Protein AF-A0A2W2E635-F1 (afdb_monomer_lite)

Secondary structure (DSSP, 8-state):
--------------EEEEEEEEEESTTSTT-EEEEEEEEE----TT-TTHHHHHHHHHHHHHHHHTT--EEEEEEEEEEE-TTS-EEEEEEEEEEEEESSSB--PPPPP---

Structure (mmCIF, N/CA/C/O backbone):
data_AF-A0A2W2E635-F1
#
_entry.id   AF-A0A2W2E635-F1
#
loop_
_atom_site.group_PDB
_atom_site.id
_atom_site.type_symbol
_atom_site.label_atom_id
_atom_site.label_alt_id
_atom_site.label_comp_id
_atom_site.label_asym_id
_atom_site.label_entity_id
_atom_site.label_seq_id
_atom_site.pdbx_PDB_ins_code
_atom_site.Cartn_x
_atom_site.Cartn_y
_atom_site.Cartn_z
_atom_site.occupancy
_atom_site.B_iso_or_equiv
_atom_site.auth_seq_id
_atom_site.auth_comp_id
_atom_site.auth_asym_id
_atom_site.auth_atom_id
_atom_site.pdbx_PDB_model_num
ATOM 1 N N . MET A 1 1 ? -36.375 13.652 41.349 1.00 37.75 1 MET A N 1
ATOM 2 C CA . MET A 1 1 ? -35.693 12.382 41.019 1.00 37.75 1 MET A CA 1
ATOM 3 C C . MET A 1 1 ? -35.077 12.529 39.633 1.00 37.75 1 MET A C 1
ATOM 5 O O . MET A 1 1 ? -35.735 12.236 38.647 1.00 37.75 1 MET A O 1
ATOM 9 N N . ALA A 1 2 ? -33.872 13.097 39.541 1.00 41.59 2 ALA A N 1
ATOM 10 C CA . ALA A 1 2 ? -33.181 13.279 38.266 1.00 41.59 2 ALA A CA 1
ATOM 11 C C . ALA A 1 2 ? -32.374 12.010 37.962 1.00 41.59 2 ALA A C 1
ATOM 13 O O . ALA A 1 2 ? -31.386 11.724 38.637 1.00 41.59 2 ALA A O 1
ATOM 14 N N . GLY A 1 3 ? -32.832 11.229 36.982 1.00 44.59 3 GLY A N 1
ATOM 15 C CA . GLY A 1 3 ? -32.074 10.114 36.426 1.00 44.59 3 GLY A CA 1
ATOM 16 C C . GLY A 1 3 ? -30.843 10.663 35.720 1.00 44.59 3 GLY A C 1
ATOM 17 O O . GLY A 1 3 ? -30.941 11.225 34.633 1.00 44.59 3 GLY A O 1
ATOM 18 N N . ARG A 1 4 ? -29.686 10.560 36.375 1.00 40.66 4 ARG A N 1
ATOM 19 C CA . ARG A 1 4 ? -28.397 10.984 35.833 1.00 40.66 4 ARG A CA 1
ATOM 20 C C . ARG A 1 4 ? -28.016 10.002 34.725 1.00 40.66 4 ARG A C 1
ATOM 22 O O . ARG A 1 4 ? -27.463 8.940 35.003 1.00 40.66 4 ARG A O 1
ATOM 29 N N . LEU A 1 5 ? -28.363 10.343 33.485 1.00 49.97 5 LEU A N 1
ATOM 30 C CA . LEU A 1 5 ? -27.814 9.712 32.289 1.00 49.97 5 LEU A CA 1
ATOM 31 C C . LEU A 1 5 ? -26.293 9.860 32.378 1.00 49.97 5 LEU A C 1
ATOM 33 O O . LEU A 1 5 ? -25.762 10.965 32.271 1.00 49.97 5 LEU A O 1
ATOM 37 N N . ARG A 1 6 ? -25.596 8.760 32.676 1.00 52.81 6 ARG A N 1
ATOM 38 C CA . ARG A 1 6 ? -24.142 8.706 32.552 1.00 52.81 6 ARG A CA 1
ATOM 39 C C . ARG A 1 6 ? -23.857 8.720 31.057 1.00 52.81 6 ARG A C 1
ATOM 41 O O . ARG A 1 6 ? -23.982 7.691 30.402 1.00 52.81 6 ARG A O 1
ATOM 48 N N . LEU A 1 7 ? -23.561 9.904 30.530 1.00 45.12 7 LEU A N 1
ATOM 49 C CA . LEU A 1 7 ? -22.896 10.050 29.247 1.00 45.12 7 LEU A CA 1
ATOM 50 C C . LEU A 1 7 ? -21.580 9.279 29.395 1.00 45.12 7 LEU A C 1
ATOM 52 O O . LEU A 1 7 ? -20.713 9.679 30.169 1.00 45.12 7 LEU A O 1
ATOM 56 N N . ILE A 1 8 ? -21.492 8.103 28.780 1.00 52.41 8 ILE A N 1
ATOM 57 C CA . ILE A 1 8 ? -20.208 7.434 28.608 1.00 52.41 8 ILE A CA 1
ATOM 58 C C . ILE A 1 8 ? -19.464 8.364 27.659 1.00 52.41 8 ILE A C 1
ATOM 60 O O . ILE A 1 8 ? -19.879 8.496 26.509 1.00 52.41 8 ILE A O 1
ATOM 64 N N . GLU A 1 9 ? -18.464 9.084 28.164 1.00 43.66 9 GLU A N 1
ATOM 65 C CA . GLU A 1 9 ? -17.527 9.811 27.314 1.00 43.66 9 GLU A CA 1
ATOM 66 C C . GLU A 1 9 ? -16.957 8.779 26.342 1.00 43.66 9 GLU A C 1
ATOM 68 O O . GLU A 1 9 ? -16.214 7.876 26.726 1.00 43.66 9 GLU A O 1
ATOM 73 N N . GLN A 1 10 ? -17.431 8.824 25.096 1.00 51.38 10 GLN A N 1
ATOM 74 C CA . GLN A 1 10 ? -16.841 8.052 24.022 1.00 51.38 10 GLN A CA 1
ATOM 75 C C . GLN A 1 10 ? -15.446 8.636 23.856 1.00 51.38 10 GLN A C 1
ATOM 77 O O . GLN A 1 10 ? -15.311 9.765 23.388 1.00 51.38 10 GLN A O 1
ATOM 82 N N . GLU A 1 11 ? -14.428 7.902 24.311 1.00 52.38 11 GLU A N 1
ATOM 83 C CA . GLU A 1 11 ? -13.035 8.206 23.988 1.00 52.38 11 GLU A CA 1
ATOM 84 C C . GLU A 1 11 ? -12.951 8.573 22.502 1.00 52.38 11 GLU A C 1
ATOM 86 O O . GLU A 1 11 ? -13.578 7.866 21.696 1.00 52.38 11 GLU A O 1
ATOM 91 N N . PRO 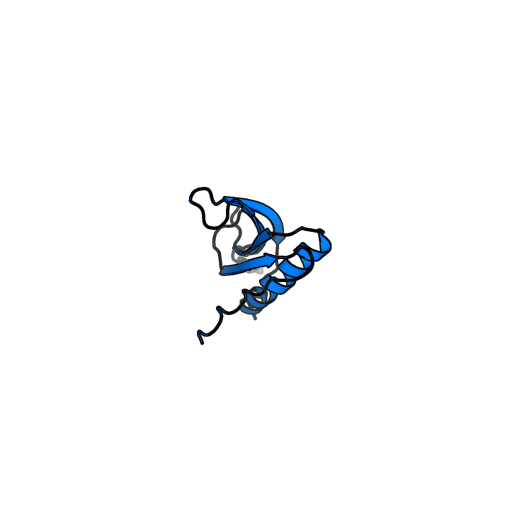A 1 12 ? -12.231 9.652 22.134 1.00 53.47 12 PRO A N 1
ATOM 92 C CA . PRO A 1 12 ? -12.094 10.049 20.744 1.00 53.47 12 PRO A CA 1
ATOM 93 C C . PRO A 1 12 ? -11.673 8.824 19.942 1.00 53.47 12 PRO A C 1
ATOM 95 O O . PRO A 1 12 ? -10.650 8.191 20.210 1.00 53.47 12 PRO A O 1
ATOM 98 N N . GLN A 1 13 ? -12.555 8.419 19.031 1.00 68.19 13 GLN A N 1
ATOM 99 C CA . GLN A 1 13 ? -12.361 7.233 18.223 1.00 68.19 13 GLN A CA 1
ATOM 100 C C . GLN A 1 13 ? -11.192 7.562 17.299 1.00 68.19 13 GLN A C 1
ATOM 102 O O . GLN A 1 13 ? -11.363 8.320 16.345 1.00 68.19 13 GLN A O 1
ATOM 107 N N . VAL A 1 14 ? -9.994 7.075 17.640 1.00 76.44 14 VAL A N 1
ATOM 108 C CA . VAL A 1 14 ? -8.809 7.214 16.789 1.00 76.44 14 VAL A CA 1
ATOM 109 C C . VAL A 1 14 ? -9.223 6.766 15.395 1.00 76.44 14 VAL A C 1
ATOM 111 O O . VAL A 1 14 ? -9.827 5.702 15.234 1.00 76.44 14 VAL A O 1
ATOM 114 N N . ARG A 1 15 ? -9.015 7.637 14.411 1.00 86.69 15 ARG A N 1
ATOM 115 C CA . ARG A 1 15 ? -9.360 7.365 13.020 1.00 86.69 15 ARG A CA 1
ATOM 116 C C . ARG A 1 15 ? -8.212 6.600 12.392 1.00 86.69 15 ARG A C 1
ATOM 118 O O . ARG A 1 15 ? -7.060 6.786 12.763 1.00 86.69 15 ARG A O 1
ATOM 125 N N . HIS A 1 16 ? -8.542 5.727 11.461 1.00 90.25 16 HIS A N 1
ATOM 126 C CA . HIS A 1 16 ? -7.605 4.793 10.864 1.00 90.25 16 HIS A CA 1
ATOM 127 C C . HIS A 1 16 ? -7.801 4.775 9.357 1.00 90.25 16 HIS A C 1
ATOM 129 O O . HIS A 1 16 ? -8.932 4.912 8.876 1.00 90.25 16 HIS A O 1
ATOM 135 N N . ALA A 1 17 ? -6.717 4.595 8.612 1.00 92.94 17 ALA A N 1
ATOM 136 C CA . ALA A 1 17 ? -6.775 4.554 7.163 1.00 92.94 17 ALA A CA 1
ATOM 137 C C . ALA A 1 17 ? -5.731 3.630 6.555 1.00 92.94 17 ALA A C 1
ATOM 139 O O . ALA A 1 17 ? -4.642 3.456 7.096 1.00 92.94 17 ALA A O 1
ATOM 140 N N . PHE A 1 18 ? -6.074 3.094 5.390 1.00 95.19 18 PHE A N 1
ATOM 141 C CA . PHE A 1 18 ? -5.098 2.588 4.444 1.00 95.19 18 PHE A CA 1
ATOM 142 C C . PHE A 1 18 ? -4.792 3.669 3.415 1.00 95.19 18 PHE A C 1
ATOM 144 O O . PHE A 1 18 ? -5.708 4.287 2.872 1.00 95.19 18 PHE A O 1
ATOM 151 N N . SER A 1 19 ? -3.520 3.889 3.132 1.00 95.12 19 SER A N 1
ATOM 152 C CA . SER A 1 19 ? -3.046 4.766 2.071 1.00 95.12 19 SER A CA 1
ATOM 153 C C . SER A 1 19 ? -2.219 3.970 1.071 1.00 95.12 19 SER A C 1
ATOM 155 O O . SER A 1 19 ? -1.605 2.957 1.406 1.00 95.12 19 SER A O 1
ATOM 157 N N . LEU A 1 20 ? -2.255 4.409 -0.183 1.00 96.75 20 LEU A N 1
ATOM 158 C CA . LEU A 1 20 ? -1.468 3.846 -1.267 1.00 96.75 20 LEU A CA 1
ATOM 159 C C . LEU A 1 20 ? -0.775 4.986 -1.998 1.00 96.75 20 LEU A C 1
ATOM 161 O O . LEU A 1 20 ? -1.433 5.924 -2.452 1.00 96.75 20 LEU A O 1
ATOM 165 N N . SER A 1 21 ? 0.533 4.858 -2.157 1.00 96.31 21 SER A N 1
ATOM 166 C CA . SER A 1 21 ? 1.370 5.809 -2.872 1.00 96.31 21 SER A CA 1
ATOM 167 C C . SER A 1 21 ? 2.216 5.090 -3.912 1.00 96.31 21 SER A C 1
ATOM 169 O O . SER A 1 21 ? 2.595 3.931 -3.741 1.00 96.31 21 SER A O 1
ATOM 171 N N . ARG A 1 22 ? 2.552 5.783 -4.995 1.00 96.50 22 ARG A N 1
ATOM 172 C CA . ARG A 1 22 ? 3.621 5.362 -5.896 1.00 96.50 22 ARG A CA 1
ATOM 173 C C . ARG A 1 22 ? 4.951 5.873 -5.355 1.00 96.50 22 ARG A C 1
ATOM 175 O O . ARG A 1 22 ? 5.053 7.047 -5.014 1.00 96.50 22 ARG A O 1
ATOM 182 N N . VAL A 1 23 ? 5.965 5.016 -5.327 1.00 96.06 23 VAL A N 1
ATOM 183 C CA . VAL A 1 23 ? 7.337 5.428 -5.014 1.00 96.06 23 VAL A CA 1
ATOM 184 C C . VAL A 1 23 ? 7.993 5.924 -6.301 1.00 96.06 23 VAL A C 1
ATOM 186 O O . VAL A 1 23 ? 8.022 5.215 -7.314 1.00 96.06 23 VAL A O 1
ATOM 189 N N . VAL A 1 24 ? 8.489 7.155 -6.277 1.00 94.00 24 VAL A N 1
ATOM 190 C CA . VAL A 1 24 ? 9.184 7.807 -7.390 1.00 94.00 24 VAL A CA 1
ATOM 191 C C . VAL A 1 24 ? 10.672 7.870 -7.064 1.00 94.00 24 VAL A C 1
ATOM 193 O O . VAL A 1 24 ? 11.038 8.099 -5.917 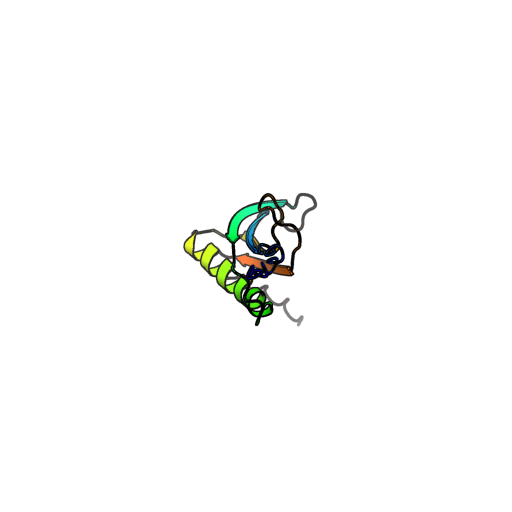1.00 94.00 24 VAL A O 1
ATOM 196 N N . ASP A 1 25 ? 11.515 7.605 -8.067 1.00 90.50 25 ASP A N 1
ATOM 197 C CA . ASP A 1 25 ? 12.979 7.555 -7.934 1.00 90.50 25 ASP A CA 1
ATOM 198 C C . ASP A 1 25 ? 13.464 6.624 -6.803 1.00 90.50 25 ASP A C 1
ATOM 200 O O . ASP A 1 25 ? 14.427 6.907 -6.090 1.00 90.50 25 ASP A O 1
ATOM 204 N N . ALA A 1 26 ? 12.784 5.479 -6.662 1.00 87.31 26 ALA A N 1
ATOM 205 C CA . ALA A 1 26 ? 13.024 4.493 -5.612 1.00 87.31 26 ALA A CA 1
ATOM 206 C C . ALA A 1 26 ? 14.502 4.071 -5.510 1.00 87.31 26 ALA A C 1
ATOM 208 O O . ALA A 1 26 ? 15.128 3.691 -6.505 1.00 87.31 26 ALA A O 1
ATOM 209 N N . GLY A 1 27 ? 15.039 4.076 -4.289 1.00 85.69 27 GLY A N 1
ATOM 210 C 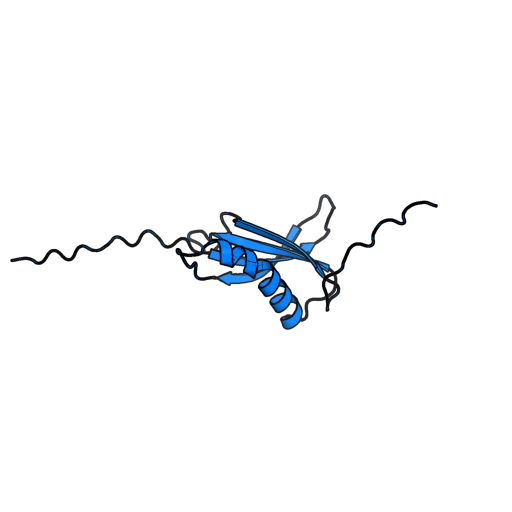CA . GLY A 1 27 ? 16.429 3.713 -4.000 1.00 85.69 27 GLY A CA 1
ATOM 211 C C . GLY A 1 27 ? 17.456 4.811 -4.299 1.00 85.69 27 GLY A C 1
ATOM 212 O O . GLY A 1 27 ? 18.658 4.538 -4.270 1.00 85.69 27 GLY A O 1
ATOM 213 N N . THR A 1 28 ? 17.012 6.036 -4.585 1.00 89.69 28 THR A N 1
ATOM 214 C CA . THR A 1 28 ? 17.882 7.201 -4.809 1.00 89.69 28 THR A CA 1
ATOM 215 C C . THR A 1 28 ? 17.764 8.218 -3.669 1.00 89.69 28 THR A C 1
ATOM 217 O O . THR A 1 28 ? 16.917 8.094 -2.789 1.00 89.69 28 THR A O 1
ATOM 220 N N . CYS A 1 29 ? 18.624 9.243 -3.666 1.00 88.00 29 CYS A N 1
ATOM 221 C CA . CYS A 1 29 ? 18.505 10.357 -2.719 1.00 88.00 29 CYS A CA 1
ATOM 222 C C . CYS A 1 29 ? 17.281 11.246 -2.972 1.00 88.00 29 CYS A C 1
ATOM 224 O O . CYS A 1 29 ? 16.910 12.011 -2.085 1.00 88.00 29 CYS A O 1
ATOM 226 N N . ASP A 1 30 ? 16.680 11.137 -4.155 1.00 91.12 30 ASP A N 1
ATOM 227 C CA . ASP A 1 30 ? 15.534 11.931 -4.579 1.00 91.12 30 ASP A CA 1
ATOM 228 C C . ASP A 1 30 ? 14.221 11.150 -4.410 1.00 91.12 30 ASP A C 1
ATOM 230 O O . ASP A 1 30 ? 13.220 11.513 -5.011 1.00 91.12 30 ASP A O 1
ATOM 234 N N . GLU A 1 31 ? 14.203 10.071 -3.616 1.00 93.56 31 GLU A N 1
ATOM 235 C CA . GLU A 1 31 ? 13.003 9.258 -3.405 1.00 93.56 31 GLU A CA 1
ATOM 236 C C . GLU A 1 31 ? 11.866 10.070 -2.763 1.00 93.56 31 GLU A C 1
ATOM 238 O O . GLU A 1 31 ? 12.032 10.712 -1.722 1.00 93.56 31 GLU A O 1
ATOM 243 N N . TRP A 1 32 ? 10.677 10.004 -3.365 1.00 92.94 32 TRP A N 1
ATOM 244 C CA . TRP A 1 32 ? 9.459 10.600 -2.817 1.00 92.94 32 TRP A CA 1
ATOM 245 C C . TRP A 1 32 ? 8.217 9.770 -3.155 1.00 92.94 32 TRP A C 1
ATOM 247 O O . TRP A 1 32 ? 8.250 8.850 -3.975 1.00 92.94 32 TRP A O 1
ATOM 257 N N . HIS A 1 33 ? 7.109 10.087 -2.485 1.00 93.06 33 HIS A N 1
ATOM 258 C CA . HIS A 1 33 ? 5.861 9.337 -2.574 1.00 93.06 33 HIS A CA 1
ATOM 259 C C . HIS A 1 33 ? 4.760 10.186 -3.212 1.00 93.06 33 HIS A C 1
ATOM 261 O O . HIS A 1 33 ? 4.416 11.249 -2.699 1.00 93.06 33 HIS A O 1
ATOM 267 N N . ASP A 1 34 ? 4.183 9.688 -4.303 1.00 93.94 34 ASP A N 1
ATOM 268 C CA . ASP A 1 34 ? 3.009 10.268 -4.954 1.00 93.94 34 ASP A CA 1
ATOM 269 C C . ASP A 1 34 ? 1.746 9.573 -4.433 1.00 93.94 34 ASP A C 1
ATOM 271 O O 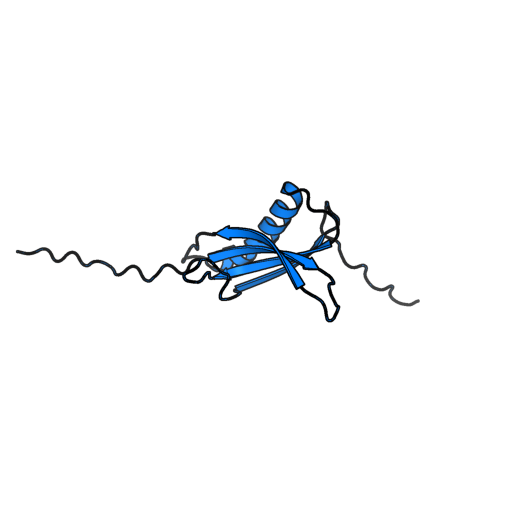. ASP A 1 34 ? 1.520 8.394 -4.721 1.00 93.94 34 ASP A O 1
ATOM 275 N N . LEU A 1 35 ? 0.954 10.265 -3.609 1.00 92.06 35 LEU A N 1
ATOM 276 C CA . LEU A 1 35 ? -0.222 9.692 -2.952 1.00 92.06 35 LEU A CA 1
ATOM 277 C C . LEU A 1 35 ? -1.343 9.439 -3.968 1.00 92.06 35 LEU A C 1
ATOM 279 O O . LEU A 1 35 ? -1.878 10.366 -4.571 1.00 92.06 35 LEU A O 1
ATOM 283 N N . LEU A 1 36 ? -1.749 8.178 -4.109 1.00 91.69 36 LEU A N 1
ATOM 284 C CA . LEU A 1 36 ? -2.754 7.748 -5.085 1.00 91.69 36 LEU A CA 1
ATOM 285 C C . LEU A 1 36 ? -4.155 7.662 -4.484 1.00 91.69 36 LEU A C 1
ATOM 287 O O . LEU A 1 36 ? -5.145 7.897 -5.177 1.00 91.69 36 LEU A O 1
ATOM 291 N N . GLY A 1 37 ? -4.253 7.298 -3.205 1.00 88.00 37 GLY A N 1
ATOM 292 C CA . GLY A 1 37 ? -5.540 7.170 -2.538 1.00 88.00 37 GLY A CA 1
ATOM 293 C C . GLY A 1 37 ? -5.435 6.862 -1.053 1.00 88.00 37 GLY A C 1
ATOM 294 O O . GLY A 1 37 ? -4.449 6.299 -0.580 1.00 88.00 37 GLY A O 1
ATOM 295 N N . VAL A 1 38 ? -6.497 7.221 -0.332 1.00 90.00 38 VAL A N 1
ATOM 296 C CA . VAL A 1 38 ? -6.676 6.953 1.098 1.00 90.00 38 VAL A CA 1
ATOM 297 C C . VAL A 1 38 ? -8.077 6.392 1.320 1.00 90.00 38 VAL A C 1
ATOM 299 O O . VAL A 1 38 ? -9.066 6.954 0.846 1.00 90.00 38 VAL A O 1
ATOM 302 N N . LEU A 1 39 ? -8.172 5.289 2.055 1.00 90.31 39 LEU A N 1
ATOM 303 C CA . LEU A 1 39 ? -9.418 4.668 2.481 1.00 90.31 39 LEU A CA 1
ATOM 304 C C . LEU A 1 39 ? -9.477 4.653 4.006 1.00 90.31 39 LEU A C 1
ATOM 306 O O . LEU A 1 39 ? -8.668 3.994 4.653 1.00 90.31 39 LEU A O 1
ATOM 310 N N . ARG A 1 40 ? -10.476 5.319 4.591 1.00 89.38 40 ARG A N 1
ATOM 311 C CA . ARG A 1 40 ? -10.738 5.197 6.031 1.00 89.38 40 ARG A CA 1
ATOM 312 C C . ARG A 1 40 ? -11.262 3.804 6.350 1.00 89.38 40 ARG A C 1
ATOM 314 O O . ARG A 1 40 ? -12.196 3.334 5.698 1.00 89.38 40 ARG A O 1
ATOM 321 N N . VAL A 1 41 ? -10.700 3.177 7.378 1.00 87.38 41 VAL A N 1
ATOM 322 C CA . VAL A 1 41 ? -11.069 1.824 7.802 1.00 87.38 41 VAL A CA 1
ATOM 323 C C . VAL A 1 41 ? -11.652 1.840 9.216 1.00 87.38 41 VAL A C 1
ATOM 325 O O . VAL A 1 41 ? -11.090 2.471 10.113 1.00 87.38 41 VAL A O 1
ATOM 328 N N . PRO A 1 42 ? -12.795 1.173 9.450 1.00 83.88 42 PRO A N 1
ATOM 329 C CA . PRO A 1 42 ? -13.326 1.020 10.795 1.00 83.88 42 PRO A CA 1
ATOM 330 C C . PRO A 1 42 ? -12.478 0.007 11.572 1.00 83.88 42 PRO A C 1
ATOM 332 O O . PRO A 1 42 ? -12.267 -1.114 11.110 1.00 83.88 42 PRO A O 1
ATOM 335 N N . VAL A 1 43 ? -12.029 0.380 12.772 1.00 81.88 43 VAL A N 1
ATOM 336 C CA . VAL A 1 43 ? -11.291 -0.538 13.650 1.00 81.88 43 VAL A CA 1
ATOM 337 C C . VAL A 1 43 ? -12.244 -1.332 14.519 1.00 81.88 43 VAL A C 1
ATOM 339 O O . VAL A 1 43 ? -12.961 -0.782 15.359 1.00 81.88 43 VAL A O 1
ATOM 342 N N . ASP A 1 44 ? -12.199 -2.650 14.351 1.00 78.81 44 ASP A N 1
ATOM 343 C CA . ASP A 1 44 ? -12.753 -3.567 15.333 1.00 78.81 44 ASP A CA 1
ATOM 344 C C . ASP A 1 44 ? -11.811 -3.640 16.541 1.00 78.81 44 ASP A C 1
ATOM 346 O O . ASP A 1 44 ? -10.721 -4.211 16.479 1.00 78.81 44 ASP A O 1
ATOM 350 N N . ARG A 1 45 ? -12.250 -3.069 17.667 1.00 72.06 45 ARG A N 1
ATOM 351 C CA . ARG A 1 45 ? -11.492 -3.064 18.928 1.00 72.06 45 ARG A CA 1
ATOM 352 C C . ARG A 1 45 ? -11.241 -4.469 19.482 1.00 72.06 45 ARG A C 1
ATOM 354 O O . ARG A 1 45 ? -10.361 -4.627 20.321 1.00 72.06 45 ARG A O 1
ATOM 361 N N . LEU A 1 46 ? -12.008 -5.473 19.052 1.00 75.12 46 LEU A N 1
ATOM 362 C CA . LEU A 1 46 ? -11.844 -6.860 19.490 1.00 75.12 46 LEU A CA 1
ATOM 363 C C . LEU A 1 46 ? -10.771 -7.613 18.695 1.00 75.12 46 LEU A C 1
ATOM 365 O O . LEU A 1 46 ? -10.336 -8.678 19.132 1.00 75.12 46 LEU A O 1
ATOM 369 N N . ALA A 1 47 ? -10.355 -7.090 17.539 1.00 72.44 47 ALA A N 1
ATOM 370 C CA . ALA A 1 47 ? -9.361 -7.721 16.678 1.00 72.44 47 ALA A CA 1
ATOM 371 C C . ALA A 1 47 ? -8.595 -6.678 15.836 1.00 72.44 47 ALA A C 1
ATOM 373 O O . ALA A 1 47 ? -8.668 -6.721 14.604 1.00 72.44 47 ALA A O 1
ATOM 374 N N . PRO A 1 48 ? -7.861 -5.748 16.475 1.00 68.69 48 PRO A N 1
ATOM 375 C CA . PRO A 1 48 ? -7.179 -4.657 15.775 1.00 68.69 48 PRO A CA 1
ATOM 376 C C . PRO A 1 48 ? -6.145 -5.160 14.757 1.00 68.69 48 PRO A C 1
ATOM 378 O O . PRO A 1 48 ? -6.003 -4.571 13.686 1.00 68.69 48 PRO A O 1
ATOM 381 N N . ASP A 1 49 ? -5.501 -6.293 15.042 1.00 76.44 49 ASP A N 1
ATOM 382 C CA . ASP A 1 49 ? -4.448 -6.870 14.199 1.00 76.44 49 ASP A CA 1
ATOM 383 C C . ASP A 1 49 ? -4.972 -7.377 12.849 1.00 76.44 49 ASP A C 1
ATOM 385 O O . ASP A 1 49 ? -4.234 -7.407 11.868 1.00 76.44 49 ASP A O 1
ATOM 389 N N . LYS A 1 50 ? -6.271 -7.705 12.751 1.00 80.94 50 LYS A N 1
ATOM 390 C CA . LYS A 1 50 ? -6.859 -8.180 11.489 1.00 80.94 50 LYS A CA 1
ATOM 391 C C . LYS A 1 50 ? -6.765 -7.145 10.377 1.00 80.94 50 LYS A C 1
ATOM 393 O O . LYS A 1 50 ? -6.768 -7.531 9.215 1.00 80.94 50 LYS A O 1
ATOM 398 N N . LEU A 1 51 ? -6.719 -5.850 10.702 1.00 85.25 51 LEU A N 1
ATOM 399 C CA . LEU A 1 51 ? -6.568 -4.806 9.689 1.00 85.25 51 LEU A CA 1
ATOM 400 C C . LEU A 1 51 ? -5.168 -4.805 9.075 1.00 85.25 51 LEU A C 1
ATOM 402 O O . LEU A 1 51 ? -5.055 -4.573 7.875 1.00 85.25 51 LEU A O 1
ATOM 406 N N . CYS A 1 52 ? -4.132 -5.143 9.844 1.00 89.12 52 CYS A N 1
ATOM 407 C CA . CYS A 1 52 ? -2.782 -5.295 9.306 1.00 89.12 52 CYS A CA 1
ATOM 408 C C . CYS A 1 52 ? -2.761 -6.368 8.204 1.00 89.12 52 CYS A C 1
ATOM 410 O O . CYS A 1 52 ? -2.275 -6.111 7.106 1.00 89.12 52 CYS A O 1
ATOM 412 N N . ASP A 1 53 ? -3.416 -7.511 8.439 1.00 91.25 53 ASP A N 1
ATOM 413 C CA . ASP A 1 53 ? -3.519 -8.602 7.457 1.00 91.25 53 ASP A CA 1
ATOM 414 C C . ASP A 1 53 ? -4.288 -8.210 6.179 1.00 91.25 53 ASP A C 1
ATOM 416 O O . ASP A 1 53 ? -4.161 -8.866 5.142 1.00 91.25 53 ASP A O 1
ATOM 420 N N . GLN A 1 54 ? -5.120 -7.163 6.237 1.00 92.00 54 GLN A N 1
ATOM 421 C CA . GLN A 1 54 ? -5.915 -6.691 5.097 1.00 92.00 54 GLN A CA 1
ATOM 422 C C . GLN A 1 54 ? -5.222 -5.609 4.263 1.00 92.00 54 GLN A C 1
ATOM 424 O O . GLN A 1 54 ? -5.681 -5.349 3.147 1.00 92.00 54 GLN A O 1
ATOM 429 N N . LEU A 1 55 ? -4.121 -5.017 4.743 1.00 94.81 55 LEU A N 1
ATOM 430 C CA . LEU A 1 55 ? -3.427 -3.935 4.040 1.00 94.81 55 LEU A CA 1
ATOM 431 C C . LEU A 1 55 ? -2.986 -4.370 2.637 1.00 94.81 55 LEU A C 1
ATOM 433 O O . LEU A 1 55 ? -3.354 -3.751 1.637 1.00 94.81 55 LEU A O 1
ATOM 437 N N . ARG A 1 56 ? -2.252 -5.483 2.552 1.00 95.38 56 ARG A N 1
ATOM 438 C CA . ARG A 1 56 ? -1.737 -6.000 1.280 1.00 95.38 56 ARG A CA 1
ATOM 439 C C . ARG A 1 56 ? -2.855 -6.429 0.316 1.00 95.38 56 ARG A C 1
ATOM 441 O O . ARG A 1 56 ? -2.827 -5.976 -0.829 1.00 95.38 56 ARG A O 1
ATOM 448 N N . PRO A 1 57 ? -3.859 -7.241 0.714 1.00 95.19 57 PRO A N 1
ATOM 449 C CA . PRO A 1 57 ? -4.999 -7.551 -0.153 1.00 95.19 57 PRO A CA 1
ATOM 450 C C . PRO A 1 57 ? -5.710 -6.310 -0.708 1.00 95.19 57 PRO A C 1
ATOM 452 O O . PRO A 1 57 ? -6.018 -6.263 -1.900 1.00 95.19 57 PRO A O 1
ATOM 455 N N . TRP A 1 58 ? -5.939 -5.296 0.132 1.00 95.19 58 TRP A N 1
ATOM 456 C CA . TRP A 1 58 ? -6.560 -4.043 -0.289 1.00 95.19 58 TRP A CA 1
ATOM 457 C C . TRP A 1 58 ? -5.696 -3.273 -1.296 1.00 95.19 58 TRP A C 1
ATOM 459 O O . TRP A 1 58 ? -6.208 -2.831 -2.328 1.00 95.19 58 TRP A O 1
ATOM 469 N N . ALA A 1 59 ? -4.393 -3.145 -1.037 1.00 96.50 59 ALA A N 1
ATOM 470 C CA . ALA A 1 59 ? -3.472 -2.434 -1.918 1.00 96.50 59 ALA A CA 1
ATOM 471 C C . ALA A 1 59 ? -3.421 -3.079 -3.312 1.00 96.50 59 ALA A C 1
ATOM 473 O O . ALA A 1 59 ? -3.559 -2.390 -4.320 1.00 96.50 59 ALA A O 1
ATOM 474 N N . LEU A 1 60 ? -3.327 -4.412 -3.381 1.00 96.25 60 LEU A N 1
ATOM 475 C CA . LEU A 1 60 ? -3.318 -5.148 -4.650 1.00 96.25 60 LEU A CA 1
ATOM 476 C C . LEU A 1 60 ? -4.636 -5.011 -5.420 1.00 96.25 60 LEU A C 1
ATOM 478 O O . LEU A 1 60 ? -4.620 -4.821 -6.637 1.00 96.25 60 LEU A O 1
ATOM 482 N N . ALA A 1 61 ? -5.775 -5.073 -4.725 1.00 94.94 61 ALA A N 1
ATOM 483 C CA . ALA A 1 61 ? -7.078 -4.855 -5.346 1.00 94.94 61 ALA A CA 1
ATOM 484 C C . ALA A 1 61 ? -7.202 -3.429 -5.907 1.00 94.94 61 ALA A C 1
ATOM 486 O O . ALA A 1 61 ? -7.714 -3.243 -7.009 1.00 94.94 61 ALA A O 1
ATOM 487 N N . THR A 1 62 ? -6.687 -2.436 -5.179 1.00 94.75 62 THR A N 1
ATOM 488 C CA . THR A 1 62 ? -6.682 -1.026 -5.593 1.00 94.75 62 THR A CA 1
ATOM 489 C C . THR A 1 62 ? -5.777 -0.804 -6.805 1.00 94.75 62 THR A C 1
ATOM 491 O O . THR A 1 62 ? -6.197 -0.160 -7.766 1.00 94.75 62 THR A O 1
ATOM 494 N N . LEU A 1 63 ? -4.579 -1.400 -6.813 1.00 95.69 63 LEU A N 1
ATOM 495 C CA . LEU A 1 63 ? -3.656 -1.357 -7.951 1.00 95.69 63 LEU A CA 1
ATOM 496 C C . LEU A 1 63 ? -4.289 -1.942 -9.219 1.00 95.69 63 LEU A C 1
ATOM 498 O O . LEU A 1 63 ? -4.273 -1.309 -10.277 1.00 95.69 63 LEU A O 1
ATOM 502 N N . ALA A 1 64 ? -4.891 -3.126 -9.097 1.00 94.69 64 ALA A N 1
ATOM 503 C CA . ALA A 1 64 ? -5.542 -3.806 -10.209 1.00 94.69 64 ALA A CA 1
ATOM 504 C C . ALA A 1 64 ? -6.779 -3.044 -10.718 1.00 94.69 64 ALA A C 1
ATOM 506 O O . ALA A 1 64 ? -6.933 -2.863 -11.924 1.00 94.69 64 ALA A O 1
ATOM 507 N N . ALA A 1 65 ? -7.649 -2.575 -9.818 1.00 93.19 65 ALA A N 1
ATOM 508 C CA . ALA A 1 65 ? -8.878 -1.871 -10.186 1.00 93.19 65 ALA A CA 1
ATOM 509 C C . ALA A 1 65 ? -8.616 -0.471 -10.762 1.00 93.19 65 ALA A C 1
ATOM 511 O O . ALA A 1 65 ? -9.326 -0.043 -11.670 1.00 93.19 65 ALA A O 1
ATOM 512 N N . GLY A 1 66 ? -7.597 0.231 -10.259 1.00 90.12 66 GLY A N 1
ATOM 513 C CA . GLY A 1 66 ? -7.194 1.546 -10.758 1.00 90.12 66 GLY A CA 1
ATOM 514 C C . GLY A 1 66 ? -6.397 1.504 -12.064 1.00 90.12 66 GLY A C 1
ATOM 515 O O . GLY A 1 66 ? -6.137 2.555 -12.644 1.00 90.12 66 GLY A O 1
ATOM 516 N N . GLY A 1 67 ? -6.016 0.314 -12.546 1.00 91.25 67 GLY A N 1
ATOM 517 C CA . GLY A 1 67 ? -5.240 0.161 -13.779 1.00 91.25 67 GLY A CA 1
ATOM 518 C C . GLY A 1 67 ? -3.823 0.732 -13.674 1.00 91.25 67 GLY A C 1
ATOM 519 O O . GLY A 1 67 ? -3.270 1.199 -14.671 1.00 91.25 67 GLY A O 1
ATOM 520 N N . TYR A 1 68 ? -3.243 0.729 -12.472 1.00 92.62 68 TYR A N 1
ATOM 521 C CA . TYR A 1 68 ? -1.911 1.273 -12.234 1.00 92.62 68 TYR A CA 1
ATOM 522 C C . TYR A 1 68 ? -0.839 0.384 -12.876 1.00 92.62 68 TYR A C 1
ATOM 524 O O . TYR A 1 68 ? -0.856 -0.840 -12.736 1.00 92.62 68 TYR A O 1
ATOM 532 N N . GLY A 1 69 ? 0.087 1.013 -13.605 1.00 93.38 69 GLY A N 1
ATOM 533 C CA . GLY A 1 69 ? 1.118 0.332 -14.390 1.00 93.38 69 GLY A CA 1
ATOM 534 C C . GLY A 1 69 ? 2.337 -0.118 -13.580 1.00 93.38 69 GLY A C 1
ATOM 535 O O . GLY A 1 69 ? 2.356 -0.050 -12.352 1.00 93.38 69 GLY A O 1
ATOM 536 N N . PHE A 1 70 ? 3.377 -0.557 -14.290 1.00 95.38 70 PHE A N 1
ATOM 537 C CA . PHE A 1 70 ? 4.645 -0.992 -13.700 1.00 95.38 70 PHE A CA 1
ATOM 538 C C . PHE A 1 70 ? 5.249 0.060 -12.752 1.00 95.38 70 PHE A C 1
ATOM 540 O O . PHE A 1 70 ? 5.339 1.240 -13.106 1.00 95.38 70 PHE A O 1
ATOM 547 N N . GLY A 1 71 ? 5.715 -0.370 -11.580 1.00 94.62 71 GLY A N 1
ATOM 548 C CA . GLY A 1 71 ? 6.413 0.490 -10.625 1.00 94.62 71 GLY A CA 1
ATOM 549 C C . GLY A 1 71 ? 6.490 -0.102 -9.221 1.00 94.62 71 GLY A C 1
ATOM 550 O O . GLY A 1 71 ? 5.949 -1.177 -8.965 1.00 94.62 71 GLY A O 1
ATOM 551 N N . ARG A 1 72 ? 7.145 0.629 -8.315 1.00 96.31 72 ARG A N 1
ATOM 552 C CA . ARG A 1 72 ? 7.123 0.351 -6.878 1.00 96.31 72 ARG A CA 1
ATOM 553 C C . ARG A 1 72 ? 6.041 1.195 -6.216 1.00 96.31 72 ARG A C 1
ATOM 555 O O . ARG A 1 72 ? 5.902 2.385 -6.506 1.00 96.31 72 ARG A O 1
ATOM 562 N N . TYR A 1 73 ? 5.274 0.562 -5.347 1.00 97.00 73 TYR A N 1
ATOM 563 C CA . TYR A 1 73 ? 4.183 1.174 -4.609 1.00 97.00 73 TYR A CA 1
ATOM 564 C C . TYR A 1 73 ? 4.372 0.906 -3.126 1.00 97.00 73 TYR A C 1
ATOM 566 O O . TYR A 1 73 ? 4.855 -0.155 -2.741 1.00 97.00 73 TYR A O 1
ATOM 574 N N . TYR A 1 74 ? 3.963 1.870 -2.319 1.00 96.75 74 TYR A N 1
ATOM 575 C CA . TYR A 1 74 ? 4.009 1.803 -0.872 1.00 96.75 74 TYR A CA 1
ATOM 576 C C . TYR A 1 74 ? 2.580 1.869 -0.346 1.00 96.75 74 TYR A C 1
ATOM 578 O O . TYR A 1 74 ? 1.841 2.806 -0.663 1.00 96.75 74 TYR A O 1
ATOM 586 N N . ALA A 1 75 ? 2.178 0.860 0.418 1.00 97.00 75 ALA A N 1
ATOM 587 C CA . ALA A 1 75 ? 0.902 0.840 1.113 1.00 97.00 75 ALA A CA 1
ATOM 588 C C . ALA A 1 75 ? 1.144 0.985 2.612 1.00 97.00 75 ALA A C 1
ATOM 590 O O . ALA A 1 75 ? 2.033 0.341 3.160 1.00 97.00 75 ALA A O 1
ATOM 591 N N . CYS A 1 76 ? 0.339 1.800 3.284 1.00 95.88 76 CYS A N 1
ATOM 592 C CA . CYS A 1 76 ? 0.482 2.035 4.714 1.00 95.88 76 CYS A CA 1
ATOM 593 C C . CYS A 1 76 ? -0.870 1.975 5.410 1.00 95.88 76 CYS A C 1
ATOM 595 O O . CYS A 1 76 ? -1.864 2.517 4.934 1.00 95.88 76 CYS A O 1
ATOM 597 N N . TYR A 1 77 ? -0.898 1.303 6.552 1.00 94.75 77 TYR A N 1
ATOM 598 C CA . TYR A 1 77 ? -1.964 1.382 7.528 1.00 94.75 77 TYR A CA 1
ATOM 599 C C . TYR A 1 77 ? -1.530 2.335 8.635 1.00 94.75 77 TYR A C 1
ATOM 601 O O . TYR A 1 77 ? -0.566 2.054 9.345 1.00 94.75 77 TYR A O 1
ATOM 609 N N . SER A 1 78 ? -2.251 3.440 8.811 1.00 92.44 78 SER A N 1
ATOM 610 C CA . SER A 1 78 ? -1.929 4.452 9.814 1.00 92.44 78 SER A CA 1
ATOM 611 C C . SER A 1 78 ? -3.144 4.874 10.634 1.00 92.44 78 SER A C 1
ATOM 613 O O . SER A 1 78 ? -4.301 4.657 10.252 1.00 92.44 78 SER A O 1
ATOM 615 N N . THR A 1 79 ? -2.885 5.524 11.766 1.00 90.88 79 THR A N 1
ATOM 616 C CA . THR A 1 79 ? -3.869 6.429 12.364 1.00 90.88 79 THR A CA 1
ATOM 617 C C . THR A 1 79 ? -3.970 7.711 11.538 1.00 90.88 79 THR A C 1
ATOM 619 O O . THR A 1 79 ? -3.046 8.060 10.799 1.00 90.88 79 THR A O 1
ATOM 622 N N . LEU A 1 80 ? -5.096 8.404 11.671 1.00 87.62 80 LEU A N 1
ATOM 623 C CA . LEU A 1 80 ? -5.311 9.747 11.150 1.00 87.62 80 LEU A CA 1
ATOM 624 C C . LEU A 1 80 ? -5.405 10.751 12.301 1.00 87.62 80 LEU A C 1
ATOM 626 O O . LEU A 1 80 ? -5.962 10.424 13.357 1.00 87.62 80 LEU A O 1
ATOM 630 N N . ASP A 1 81 ? -4.900 11.959 12.076 1.00 85.69 81 ASP A N 1
ATOM 631 C CA . ASP A 1 81 ? -5.006 13.081 13.007 1.00 85.69 81 ASP A CA 1
ATOM 632 C C . ASP A 1 81 ? -6.360 13.817 12.908 1.00 85.69 81 ASP A C 1
ATOM 634 O O . ASP A 1 81 ? -7.375 13.265 12.463 1.00 85.69 81 ASP A O 1
ATOM 638 N N . GLU A 1 82 ? -6.418 15.051 13.416 1.00 84.88 82 GLU A N 1
ATOM 639 C CA . GLU A 1 82 ? -7.619 15.889 13.399 1.00 84.88 82 GLU A CA 1
ATOM 640 C C . GLU A 1 82 ? -8.037 16.305 11.978 1.00 84.88 82 GLU A C 1
ATOM 642 O O . GLU A 1 82 ? -9.244 16.336 11.703 1.00 84.88 82 GLU A O 1
ATOM 647 N N . ASP A 1 83 ? -7.066 16.469 11.077 1.00 85.44 83 ASP A N 1
ATOM 648 C CA . ASP A 1 83 ? -7.216 16.945 9.699 1.00 85.44 83 ASP A CA 1
ATOM 649 C C . ASP A 1 83 ? -7.336 15.803 8.671 1.00 85.44 83 ASP A C 1
ATOM 651 O O . ASP A 1 83 ? -7.404 16.035 7.465 1.00 85.44 83 ASP A O 1
ATOM 655 N N . ASP A 1 84 ? -7.458 14.560 9.152 1.00 79.50 84 ASP A N 1
ATOM 656 C CA . ASP A 1 84 ? -7.511 13.340 8.341 1.00 79.50 84 ASP A CA 1
ATOM 657 C C . ASP A 1 84 ? -6.216 13.046 7.566 1.00 79.50 84 ASP A C 1
ATOM 659 O O . ASP A 1 84 ? -6.237 12.319 6.565 1.00 79.50 84 ASP A O 1
ATOM 663 N N . GLU A 1 85 ? -5.087 13.544 8.067 1.00 82.31 85 GLU A N 1
ATOM 664 C CA . GLU A 1 85 ? -3.759 13.225 7.557 1.00 82.31 85 GLU A CA 1
ATOM 665 C C . GLU A 1 85 ? -3.154 12.020 8.301 1.00 82.31 85 GLU A C 1
ATOM 667 O O . GLU A 1 85 ? -3.450 11.800 9.482 1.00 82.31 85 GLU A O 1
ATOM 672 N N . PRO A 1 86 ? -2.331 11.188 7.633 1.00 80.62 86 PRO A N 1
ATOM 673 C CA . PRO A 1 86 ? -1.612 10.099 8.290 1.00 80.62 86 PRO A CA 1
ATOM 674 C C . PRO A 1 86 ? -0.705 10.601 9.427 1.00 80.62 86 PRO A C 1
ATOM 676 O O . PRO A 1 86 ? 0.234 11.350 9.180 1.00 80.62 86 PRO A O 1
ATOM 679 N N . ASP A 1 87 ? -0.946 10.132 10.656 1.00 85.00 87 ASP A N 1
ATOM 680 C CA . ASP A 1 87 ? -0.151 10.495 11.845 1.00 85.00 87 ASP A CA 1
ATOM 681 C C . ASP A 1 87 ? 0.883 9.409 12.182 1.00 85.00 87 ASP A C 1
ATOM 683 O O . ASP A 1 87 ? 2.092 9.611 12.065 1.00 85.00 87 ASP A O 1
ATOM 687 N N . LYS A 1 88 ? 0.421 8.210 12.569 1.00 85.50 88 LYS A N 1
ATOM 688 C CA . LYS A 1 88 ? 1.299 7.108 12.997 1.00 85.50 88 LYS A CA 1
ATOM 689 C C . LYS A 1 88 ? 1.080 5.871 12.153 1.00 85.50 88 LYS A C 1
ATOM 691 O O . LYS A 1 88 ? -0.015 5.309 12.155 1.00 85.50 88 LYS A O 1
ATOM 696 N N . ALA A 1 89 ? 2.139 5.424 11.486 1.00 90.06 89 ALA A N 1
ATOM 697 C CA . ALA A 1 89 ? 2.158 4.141 10.798 1.00 90.06 89 ALA A CA 1
ATOM 698 C C . ALA A 1 89 ? 2.039 2.984 11.806 1.00 90.06 89 ALA A C 1
ATOM 700 O O . ALA A 1 89 ? 2.672 2.987 12.864 1.00 90.06 89 ALA A O 1
ATOM 701 N N . ILE A 1 90 ? 1.200 2.011 11.466 1.00 91.25 90 ILE A N 1
ATOM 702 C CA . ILE A 1 90 ? 0.923 0.794 12.236 1.00 91.25 90 ILE A CA 1
ATOM 703 C C . ILE A 1 90 ? 1.480 -0.424 11.495 1.00 91.25 90 ILE A C 1
ATOM 705 O O . ILE A 1 90 ? 2.080 -1.297 12.117 1.00 91.25 90 ILE A O 1
ATOM 709 N N . ALA A 1 91 ? 1.283 -0.476 10.178 1.00 92.81 91 ALA A N 1
ATOM 710 C CA . ALA A 1 91 ? 1.849 -1.483 9.289 1.00 92.81 91 ALA A CA 1
ATOM 711 C C . ALA A 1 91 ? 2.097 -0.869 7.911 1.00 92.81 91 ALA A C 1
ATOM 713 O O . ALA A 1 91 ? 1.390 0.057 7.511 1.00 92.81 91 ALA A O 1
ATOM 714 N N . ASP A 1 92 ? 3.056 -1.410 7.175 1.00 95.06 92 ASP A N 1
ATOM 715 C CA . ASP A 1 92 ? 3.397 -0.951 5.839 1.00 95.06 92 ASP A CA 1
ATOM 716 C C . ASP A 1 92 ? 3.870 -2.096 4.945 1.00 95.06 92 ASP A C 1
ATOM 718 O O . ASP A 1 92 ? 4.306 -3.144 5.418 1.00 95.06 92 ASP A O 1
ATOM 722 N N . GLU A 1 93 ? 3.714 -1.905 3.638 1.00 95.31 93 GLU A N 1
ATOM 723 C CA . GLU A 1 93 ? 4.052 -2.883 2.614 1.00 95.31 93 GLU A CA 1
ATOM 724 C C . GLU A 1 93 ? 4.664 -2.184 1.399 1.00 95.31 93 GLU A C 1
ATOM 726 O O . GLU A 1 93 ? 4.049 -1.309 0.782 1.00 95.31 93 GLU A O 1
ATOM 731 N N . ASP A 1 94 ? 5.847 -2.650 1.009 1.00 95.38 94 ASP A N 1
ATOM 732 C CA . ASP A 1 94 ? 6.453 -2.356 -0.283 1.00 95.38 94 ASP A CA 1
ATOM 733 C C . ASP A 1 94 ? 5.991 -3.372 -1.331 1.00 95.38 94 ASP A C 1
ATOM 735 O O . ASP A 1 94 ? 6.078 -4.591 -1.145 1.00 95.38 94 ASP A O 1
ATOM 739 N N . ILE A 1 95 ? 5.510 -2.870 -2.465 1.00 95.94 95 ILE A N 1
ATOM 740 C CA . ILE A 1 95 ? 4.942 -3.678 -3.540 1.00 95.94 95 ILE A CA 1
ATOM 741 C C . ILE A 1 95 ? 5.619 -3.311 -4.858 1.00 95.94 95 ILE A C 1
ATOM 743 O O . ILE A 1 95 ? 5.316 -2.285 -5.470 1.00 95.94 95 ILE A O 1
ATOM 747 N N . ASP A 1 96 ? 6.476 -4.201 -5.349 1.00 96.06 96 ASP A N 1
ATOM 748 C CA . ASP A 1 96 ? 6.925 -4.165 -6.737 1.00 96.06 96 ASP A CA 1
ATOM 749 C C . ASP A 1 96 ? 5.813 -4.727 -7.631 1.00 96.06 96 ASP A C 1
ATOM 751 O O . ASP A 1 96 ? 5.409 -5.885 -7.510 1.00 96.06 96 ASP A O 1
ATOM 755 N N . TRP A 1 97 ? 5.277 -3.903 -8.527 1.00 96.69 97 TRP A N 1
ATOM 756 C CA . TRP A 1 97 ? 4.096 -4.216 -9.327 1.00 96.69 97 TRP A CA 1
ATOM 757 C C . TRP A 1 97 ? 4.418 -4.172 -10.817 1.00 96.69 97 TRP A C 1
ATOM 759 O O . TRP A 1 97 ? 5.018 -3.225 -11.319 1.00 96.69 97 TRP A O 1
ATOM 769 N N . SER A 1 98 ? 3.979 -5.191 -11.555 1.00 94.38 98 SER A N 1
ATOM 770 C CA . SER A 1 98 ? 4.195 -5.288 -13.003 1.00 94.38 98 SER A CA 1
ATOM 771 C C . SER A 1 98 ? 3.174 -4.509 -13.838 1.00 94.38 98 SER A C 1
ATOM 773 O O . SER A 1 98 ? 3.322 -4.406 -15.054 1.00 94.38 98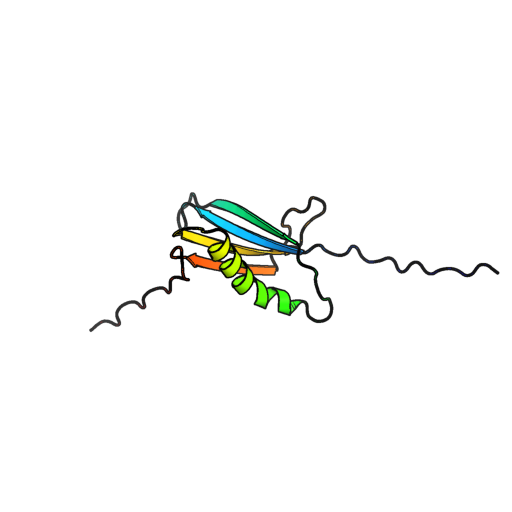 SER A O 1
ATOM 775 N N . GLY A 1 99 ? 2.109 -4.010 -13.210 1.00 93.12 99 GLY A N 1
ATOM 776 C CA . GLY A 1 99 ? 0.883 -3.562 -13.875 1.00 93.12 99 GLY A CA 1
ATOM 777 C C . GLY A 1 99 ? -0.260 -4.579 -13.782 1.00 93.12 99 GLY A C 1
ATOM 778 O O . GLY A 1 99 ? -1.422 -4.211 -13.918 1.00 93.12 99 GLY A O 1
ATOM 779 N N . THR A 1 100 ? 0.047 -5.856 -13.531 1.00 92.69 100 THR A N 1
ATOM 780 C CA . THR A 1 100 ? -0.965 -6.931 -13.440 1.00 92.69 100 THR A CA 1
ATOM 781 C C . THR A 1 100 ? -0.717 -7.942 -12.321 1.00 92.69 100 THR A C 1
ATOM 783 O O . THR A 1 100 ? -1.644 -8.643 -11.921 1.00 92.69 100 THR A O 1
ATOM 786 N N . ALA A 1 101 ? 0.512 -8.036 -11.812 1.00 94.31 101 ALA A N 1
ATOM 787 C CA . ALA A 1 101 ? 0.897 -8.956 -10.749 1.00 94.31 101 ALA A CA 1
ATOM 788 C C . ALA A 1 101 ? 2.061 -8.390 -9.926 1.00 94.31 101 ALA A C 1
ATOM 790 O O . ALA A 1 101 ? 2.814 -7.534 -10.397 1.00 94.31 101 ALA A O 1
ATOM 791 N N . VAL A 1 102 ? 2.227 -8.908 -8.708 1.00 95.69 102 VAL A N 1
ATOM 792 C CA . VAL A 1 102 ? 3.391 -8.606 -7.867 1.00 95.69 102 VAL A CA 1
ATOM 793 C C . VAL A 1 102 ? 4.637 -9.226 -8.493 1.00 95.69 102 VAL A C 1
ATOM 795 O O . VAL A 1 102 ? 4.627 -10.394 -8.887 1.00 95.69 102 VAL A O 1
ATOM 798 N N . LEU A 1 103 ? 5.703 -8.441 -8.589 1.00 93.25 103 LEU A N 1
ATOM 799 C CA . LEU A 1 103 ? 7.013 -8.898 -9.022 1.00 93.25 103 L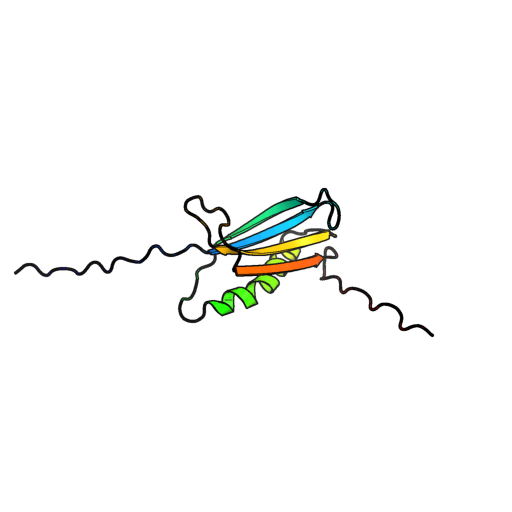EU A CA 1
ATOM 800 C C . LEU A 1 103 ? 7.699 -9.614 -7.861 1.00 93.25 103 LEU A C 1
ATOM 802 O O . LEU A 1 103 ? 7.715 -9.133 -6.731 1.00 93.25 103 LEU A O 1
ATOM 806 N N . ILE A 1 104 ? 8.267 -10.779 -8.153 1.00 88.44 104 ILE A N 1
ATOM 807 C CA . ILE A 1 104 ? 9.065 -11.537 -7.195 1.00 88.44 104 ILE A CA 1
ATOM 808 C C . ILE A 1 104 ? 10.528 -11.337 -7.594 1.00 88.44 104 ILE A C 1
ATOM 810 O O . ILE A 1 104 ? 10.864 -11.633 -8.748 1.00 88.44 104 ILE A O 1
ATOM 814 N N . PRO A 1 105 ? 11.393 -10.832 -6.696 1.00 80.94 105 PRO A N 1
ATOM 815 C CA . PRO A 1 105 ? 12.817 -10.723 -6.973 1.00 80.94 105 PRO A CA 1
ATOM 816 C C . PRO A 1 105 ? 13.378 -12.073 -7.419 1.00 80.94 105 PRO A C 1
ATOM 818 O O . PRO A 1 105 ? 13.123 -13.099 -6.787 1.00 80.94 105 PRO A O 1
ATOM 821 N N . ALA A 1 106 ? 14.134 -12.083 -8.516 1.00 81.62 106 ALA A N 1
ATOM 822 C CA . ALA A 1 106 ? 14.830 -13.291 -8.932 1.00 81.62 106 ALA A CA 1
ATOM 823 C C . ALA A 1 106 ? 15.878 -13.659 -7.874 1.00 81.62 106 ALA A C 1
ATOM 825 O O . ALA A 1 106 ? 16.644 -12.798 -7.432 1.00 81.62 106 ALA A O 1
ATOM 826 N N . GLU A 1 107 ? 15.935 -14.934 -7.488 1.00 79.38 107 GLU A N 1
ATOM 827 C CA . GLU A 1 107 ? 17.036 -15.418 -6.661 1.00 79.38 107 GLU A CA 1
ATOM 828 C C . GLU A 1 107 ? 18.355 -15.215 -7.423 1.00 79.38 107 GLU A C 1
ATOM 830 O O . GLU A 1 107 ? 18.426 -15.510 -8.625 1.00 79.38 107 GLU A O 1
ATOM 835 N N . PRO A 1 108 ? 19.412 -14.703 -6.768 1.00 74.94 108 PRO A N 1
ATOM 836 C CA . PRO A 1 108 ? 20.710 -14.617 -7.411 1.00 74.94 108 PRO A CA 1
ATOM 837 C C . PRO A 1 108 ? 21.151 -16.032 -7.812 1.00 74.94 108 PRO A C 1
ATOM 839 O O . PRO A 1 108 ? 20.963 -16.971 -7.033 1.00 74.94 108 PRO A O 1
ATOM 842 N N . PRO A 1 109 ? 21.731 -16.223 -9.010 1.00 72.25 109 PRO A N 1
ATOM 843 C CA . PRO A 1 109 ? 22.180 -17.539 -9.431 1.00 72.25 109 PRO A CA 1
ATOM 844 C C . PRO A 1 109 ? 23.176 -18.079 -8.403 1.00 72.25 109 PRO A C 1
ATOM 846 O O . PRO A 1 109 ? 24.222 -17.476 -8.162 1.00 72.25 109 PRO A O 1
ATOM 849 N N . VAL A 1 110 ? 22.842 -19.219 -7.794 1.00 72.50 110 VAL A N 1
ATOM 850 C CA . VAL A 1 110 ? 23.769 -19.962 -6.939 1.00 72.50 110 VAL A CA 1
ATOM 851 C C . VAL A 1 110 ? 24.948 -20.352 -7.824 1.00 72.50 110 VAL A C 1
ATOM 853 O O . VAL A 1 110 ? 24.788 -21.119 -8.776 1.00 72.50 110 VAL A O 1
ATOM 856 N N . GLY A 1 111 ? 26.102 -19.735 -7.565 1.00 68.25 111 GLY A N 1
ATOM 857 C CA . GLY A 1 111 ? 27.305 -19.883 -8.376 1.00 68.25 111 GLY A CA 1
ATOM 858 C C . GLY A 1 111 ? 27.640 -21.351 -8.637 1.00 68.25 111 GLY A C 1
ATOM 859 O O . GLY A 1 111 ? 27.629 -22.171 -7.719 1.00 68.25 111 GLY A O 1
ATOM 860 N N . ARG A 1 112 ? 27.913 -21.664 -9.905 1.00 48.06 112 ARG A N 1
ATOM 861 C CA . ARG A 1 112 ? 28.640 -22.870 -10.308 1.00 48.06 112 ARG A CA 1
ATOM 862 C C . ARG A 1 112 ? 30.136 -22.635 -10.191 1.00 48.06 112 ARG A C 1
ATOM 864 O O . ARG A 1 112 ? 30.560 -21.502 -10.509 1.00 48.06 112 ARG A O 1
#

Foldseek 3Di:
DDDPPPPPPPDPQFKKKKWKWFWDPPPDPPTDTHTDDIDIDDADPVCNCVVLVCQVVVRLVCLQVVQPAFGKMKMFIATADPVRDGDGTPHMDIFGDHSNDTDDDDDDPPDD

Sequence (112 aa):
MAGRLRLIEQEPQVRHAFSLSRVVDAGTCDEWHDLLGVLRVPVDRLAPDKLCDQLRPWALATLAAGGYGFGRYYACYSTLDEDDEPDKAIADEDIDWSGTAVLIPAEPPVGR

Radius of gyration: 19.4 Å; chains: 1; bounding box: 64×40×55 Å

pLDDT: mean 84.22, std 15.27, range [37.75, 97.0]

Organism: NCBI:txid515350